Protein AF-A0A645IE42-F1 (afdb_monomer_lite)

Secondary structure (DSSP, 8-state):
--SPPPPSSS-SSHHHHHHHHHTSPPPTT---EEEETTEEEEEEEEETTEEEEEEEEE---S---------------

Structure (mmCIF, N/CA/C/O backbone):
data_AF-A0A645IE42-F1
#
_entry.id   AF-A0A645IE42-F1
#
loop_
_atom_site.group_PDB
_atom_site.id
_atom_site.type_symbol
_atom_site.label_atom_id
_atom_site.label_alt_id
_atom_site.label_comp_id
_atom_site.label_asym_id
_atom_site.label_entity_id
_atom_site.label_seq_id
_atom_site.pdbx_PDB_ins_code
_atom_site.Cartn_x
_atom_site.Cartn_y
_atom_site.Cartn_z
_atom_site.occupancy
_atom_site.B_iso_or_equiv
_atom_site.auth_seq_id
_atom_site.auth_comp_id
_atom_site.auth_asym_id
_atom_site.auth_atom_id
_atom_site.pdbx_PDB_model_num
ATOM 1 N N . MET A 1 1 ? -6.790 -10.245 12.904 1.00 69.50 1 MET A N 1
ATOM 2 C CA . MET A 1 1 ? -7.136 -9.152 11.965 1.00 69.50 1 MET A CA 1
ATOM 3 C C . MET A 1 1 ? -6.674 -7.830 12.559 1.00 69.50 1 MET A C 1
ATOM 5 O O . MET A 1 1 ? -6.637 -7.739 13.778 1.00 69.50 1 MET A O 1
ATOM 9 N N . LEU A 1 2 ? -6.307 -6.849 11.724 1.00 81.50 2 LEU A N 1
ATOM 10 C CA . LEU A 1 2 ? -5.703 -5.567 12.138 1.00 81.50 2 LEU A CA 1
ATOM 11 C C . LEU A 1 2 ? -6.672 -4.599 12.845 1.00 81.50 2 LEU A C 1
ATOM 13 O O . LEU A 1 2 ? -6.223 -3.606 13.397 1.00 81.50 2 LEU A O 1
ATOM 17 N N . GLY A 1 3 ? -7.977 -4.886 12.850 1.00 86.25 3 GLY A N 1
ATOM 18 C CA . GLY A 1 3 ? -8.980 -4.053 13.526 1.00 86.25 3 GLY A CA 1
ATOM 19 C C . GLY A 1 3 ? -9.331 -2.749 12.802 1.00 86.25 3 GLY A C 1
ATOM 20 O O . GLY A 1 3 ? -10.135 -1.992 13.329 1.00 86.25 3 GLY A O 1
ATOM 21 N N . ILE A 1 4 ? -8.769 -2.521 11.614 1.00 89.62 4 ILE A N 1
ATOM 22 C CA . ILE A 1 4 ? -9.035 -1.363 10.751 1.00 89.62 4 ILE A CA 1
ATOM 23 C C . ILE A 1 4 ? -10.050 -1.707 9.661 1.00 89.62 4 ILE A C 1
ATOM 25 O O . ILE A 1 4 ? -10.182 -2.878 9.282 1.00 89.62 4 ILE A O 1
ATOM 29 N N . GLN A 1 5 ? -10.730 -0.689 9.137 1.00 92.31 5 GLN A N 1
ATOM 30 C CA . GLN A 1 5 ? -11.593 -0.821 7.965 1.00 92.31 5 GLN A CA 1
ATOM 31 C C . GLN A 1 5 ? -10.8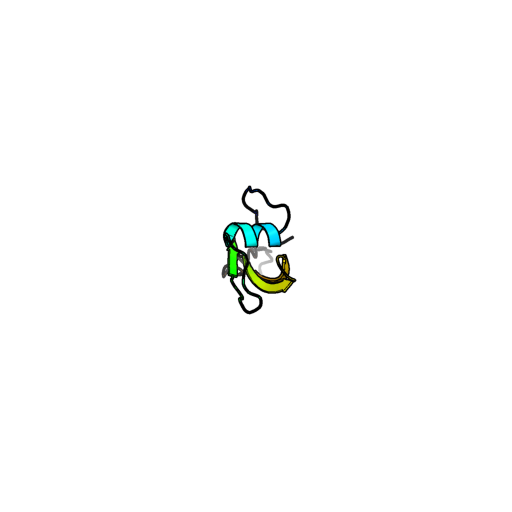78 -0.261 6.738 1.00 92.31 5 GLN A C 1
ATOM 33 O O . GLN A 1 5 ? -10.401 0.872 6.741 1.00 92.31 5 GLN A O 1
ATOM 38 N N . PHE A 1 6 ? -10.801 -1.063 5.678 1.00 93.31 6 PHE A N 1
ATOM 39 C CA . PHE A 1 6 ? -10.310 -0.572 4.396 1.00 93.31 6 PHE A CA 1
ATOM 40 C C . PHE A 1 6 ? -11.430 0.210 3.695 1.00 93.31 6 PHE A C 1
ATOM 42 O O . PHE A 1 6 ? -12.593 -0.192 3.803 1.00 93.31 6 PHE A O 1
ATOM 49 N N . PRO A 1 7 ? -11.112 1.317 3.001 1.00 93.56 7 PRO A N 1
ATOM 50 C CA . PRO A 1 7 ? -12.072 1.995 2.134 1.00 93.56 7 PRO A CA 1
ATOM 51 C C . PRO A 1 7 ? -12.685 1.044 1.091 1.00 93.56 7 PRO A C 1
ATOM 53 O O . PRO A 1 7 ? -12.163 -0.033 0.826 1.00 93.56 7 PRO A O 1
ATOM 56 N N . GLU A 1 8 ? -13.786 1.433 0.456 1.00 93.25 8 GLU A N 1
ATOM 57 C CA . GLU A 1 8 ? -14.229 0.713 -0.744 1.00 93.25 8 GLU A CA 1
ATOM 58 C C . GLU A 1 8 ? -13.308 1.055 -1.925 1.00 93.25 8 GLU A C 1
ATOM 60 O O . GLU A 1 8 ? -12.852 2.194 -2.051 1.00 93.25 8 GLU A O 1
ATOM 65 N N . GLY A 1 9 ? -13.030 0.078 -2.788 1.00 92.00 9 GLY A N 1
ATOM 66 C CA . GLY A 1 9 ? -12.228 0.280 -3.991 1.00 92.00 9 GLY A CA 1
ATOM 67 C C . GLY A 1 9 ? -12.040 -0.994 -4.808 1.00 92.00 9 GLY A C 1
ATOM 68 O O . GLY A 1 9 ? -12.473 -2.077 -4.409 1.00 92.00 9 GLY A O 1
ATOM 69 N N . ASP A 1 10 ? -11.371 -0.854 -5.952 1.00 92.94 10 ASP A N 1
ATOM 70 C CA . ASP A 1 10 ? -11.118 -1.942 -6.904 1.00 92.94 10 ASP A CA 1
ATOM 71 C C . ASP A 1 10 ? -9.880 -2.761 -6.500 1.00 92.94 10 ASP A C 1
ATOM 73 O O . ASP A 1 10 ? -8.906 -2.906 -7.241 1.00 92.94 10 ASP A O 1
ATOM 77 N N . TYR A 1 11 ? -9.899 -3.297 -5.282 1.00 94.81 11 TYR A N 1
ATOM 78 C CA . TYR A 1 11 ? -8.844 -4.153 -4.758 1.00 94.81 11 TYR A CA 1
ATOM 79 C C . TYR A 1 11 ? -9.409 -5.251 -3.861 1.00 94.81 11 TYR A C 1
ATOM 81 O O . TYR A 1 11 ? -10.365 -5.070 -3.118 1.00 94.81 11 TYR A O 1
ATOM 89 N N . G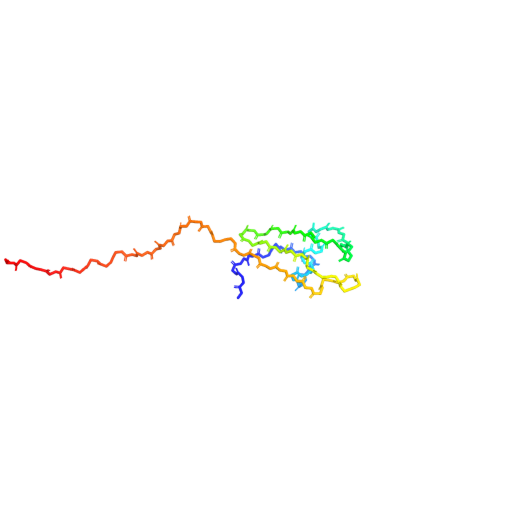LU A 1 12 ? -8.752 -6.406 -3.893 1.00 92.88 12 GLU A N 1
ATOM 90 C CA . GLU A 1 12 ? -9.143 -7.575 -3.093 1.00 92.88 12 GLU A CA 1
ATOM 91 C C . GLU A 1 12 ? -8.099 -7.926 -2.020 1.00 92.88 12 GLU A C 1
ATOM 93 O O . GLU A 1 12 ? -8.307 -8.806 -1.188 1.00 92.88 12 GLU A O 1
ATOM 98 N N . THR A 1 13 ? -6.942 -7.255 -2.038 1.00 94.56 13 THR A N 1
ATOM 99 C CA . THR A 1 13 ? -5.803 -7.550 -1.158 1.00 94.56 13 THR A CA 1
ATOM 100 C C . THR A 1 13 ? -5.194 -6.274 -0.590 1.00 94.56 13 THR A C 1
ATOM 102 O O . THR A 1 13 ? -5.323 -5.200 -1.171 1.00 94.56 13 THR A O 1
ATOM 105 N N . VAL A 1 14 ? -4.447 -6.405 0.511 1.00 94.69 14 VAL A N 1
ATOM 106 C CA . VAL A 1 14 ? -3.685 -5.290 1.102 1.00 94.69 14 VAL A CA 1
ATOM 107 C C . VAL A 1 14 ? -2.649 -4.740 0.117 1.00 94.69 14 VAL A C 1
ATOM 109 O O . VAL A 1 14 ? -2.483 -3.532 0.017 1.00 94.69 14 VAL A O 1
ATOM 112 N N . ALA A 1 15 ? -1.986 -5.610 -0.651 1.00 96.06 15 ALA A N 1
ATOM 113 C CA . ALA A 1 15 ? -1.067 -5.177 -1.701 1.00 96.06 15 ALA A CA 1
ATOM 114 C C . ALA A 1 15 ? -1.793 -4.372 -2.790 1.00 96.06 15 ALA A C 1
ATOM 116 O O . ALA A 1 15 ? -1.287 -3.343 -3.223 1.00 96.06 15 ALA A O 1
ATOM 117 N N . GLY A 1 16 ? -2.992 -4.812 -3.189 1.00 96.38 16 GLY A N 1
ATOM 118 C CA . GLY A 1 16 ? -3.852 -4.081 -4.121 1.00 96.38 16 GLY A CA 1
ATOM 119 C C . GLY A 1 16 ? -4.216 -2.693 -3.599 1.00 96.38 16 GLY A C 1
ATOM 120 O O . GLY A 1 16 ? -4.014 -1.720 -4.313 1.00 96.38 16 GLY A O 1
ATOM 121 N N . TYR A 1 17 ? -4.639 -2.592 -2.337 1.00 97.25 17 TYR A N 1
ATOM 122 C CA . TYR A 1 17 ? -4.909 -1.308 -1.683 1.00 97.25 17 TYR A CA 1
ATOM 123 C C . TYR A 1 17 ? -3.682 -0.385 -1.670 1.00 97.25 17 TYR A C 1
ATOM 125 O O . TYR A 1 17 ? -3.780 0.779 -2.040 1.00 97.25 17 TYR A O 1
ATOM 133 N N . ILE A 1 18 ? -2.509 -0.895 -1.276 1.00 97.62 18 ILE A N 1
ATOM 134 C CA . ILE A 1 18 ? -1.275 -0.095 -1.253 1.00 97.62 18 ILE A CA 1
ATOM 135 C C . ILE A 1 18 ? -0.949 0.417 -2.662 1.00 97.62 18 ILE A C 1
ATOM 137 O O . ILE A 1 18 ? -0.642 1.592 -2.826 1.00 97.62 18 ILE A O 1
ATOM 141 N N . MET A 1 19 ? -1.046 -0.439 -3.682 1.00 96.44 19 MET A N 1
ATOM 142 C CA . MET A 1 19 ? -0.796 -0.057 -5.077 1.00 96.44 19 MET A CA 1
ATOM 143 C C . MET A 1 19 ? -1.801 0.978 -5.592 1.00 96.44 19 MET A C 1
ATOM 145 O O . MET A 1 19 ? -1.400 1.902 -6.298 1.00 96.44 19 MET A O 1
ATOM 149 N N . ASP A 1 20 ? -3.077 0.843 -5.222 1.00 96.62 20 ASP A N 1
ATOM 150 C CA . ASP A 1 20 ? -4.141 1.792 -5.556 1.00 96.62 20 ASP A CA 1
ATOM 151 C C . ASP A 1 20 ? -3.859 3.176 -4.952 1.00 96.62 20 ASP A C 1
ATOM 153 O O . ASP A 1 20 ? -3.803 4.169 -5.675 1.00 96.62 20 ASP A O 1
ATOM 157 N N . VAL A 1 21 ? -3.529 3.234 -3.656 1.00 96.94 21 VAL A N 1
ATOM 158 C CA . VAL A 1 21 ? -3.176 4.491 -2.974 1.00 96.94 21 VAL A CA 1
ATOM 159 C C . VAL A 1 21 ? -1.915 5.130 -3.557 1.00 96.94 21 VAL A C 1
ATOM 161 O O . VAL A 1 21 ? -1.844 6.352 -3.691 1.00 96.94 21 VAL A O 1
ATOM 164 N N . LEU A 1 22 ? -0.905 4.330 -3.908 1.00 96.88 22 LEU A N 1
ATOM 165 C CA . LEU A 1 22 ? 0.319 4.845 -4.525 1.00 96.88 22 LEU A CA 1
ATOM 166 C C . LEU A 1 22 ? 0.090 5.346 -5.958 1.00 96.88 22 LEU A C 1
ATOM 168 O O . LEU A 1 22 ? 0.852 6.193 -6.429 1.00 96.88 22 LEU A O 1
ATOM 172 N N . GLY A 1 23 ? -0.909 4.815 -6.670 1.00 96.50 23 GLY A N 1
ATOM 173 C CA . GLY A 1 23 ? -1.232 5.170 -8.056 1.00 96.50 23 GLY A CA 1
ATOM 174 C C . GLY A 1 23 ? -0.140 4.811 -9.073 1.00 96.50 23 GLY A C 1
ATOM 175 O O . GLY A 1 23 ? -0.181 5.258 -10.221 1.00 96.50 23 GLY A O 1
ATOM 176 N N . ARG A 1 24 ? 0.871 4.038 -8.663 1.00 95.81 24 ARG A N 1
ATOM 177 C CA . ARG A 1 24 ? 2.018 3.626 -9.481 1.00 95.81 24 ARG A CA 1
ATOM 178 C C . ARG A 1 24 ? 2.650 2.355 -8.925 1.00 95.81 24 ARG A C 1
ATOM 180 O O . ARG A 1 24 ? 2.466 2.020 -7.761 1.00 95.81 24 ARG A O 1
ATOM 187 N N . ILE A 1 25 ? 3.464 1.701 -9.747 1.00 96.75 25 ILE A N 1
ATOM 188 C CA . ILE A 1 25 ? 4.307 0.581 -9.316 1.00 96.75 25 ILE A CA 1
ATOM 189 C C . ILE A 1 25 ? 5.608 1.161 -8.730 1.00 96.75 25 ILE A C 1
ATOM 191 O O . ILE A 1 25 ? 6.275 1.927 -9.434 1.00 96.75 25 ILE A O 1
ATOM 195 N N . PRO A 1 26 ? 5.959 0.858 -7.465 1.00 96.69 26 PRO A N 1
ATOM 196 C CA . PRO A 1 26 ? 7.252 1.226 -6.888 1.00 96.69 26 PRO A CA 1
ATOM 197 C C . PRO A 1 26 ? 8.417 0.569 -7.633 1.00 96.69 26 PRO A C 1
ATOM 199 O O . PRO A 1 26 ? 8.266 -0.521 -8.184 1.00 96.69 26 PRO A O 1
ATOM 202 N N . GLY A 1 27 ? 9.582 1.216 -7.632 1.00 96.31 27 GLY A N 1
ATOM 203 C CA . GLY A 1 27 ? 10.828 0.555 -8.035 1.00 96.31 27 GLY A CA 1
ATOM 204 C C . GLY A 1 27 ? 11.261 -0.508 -7.017 1.00 96.31 27 GLY A C 1
ATOM 205 O O . GLY A 1 27 ? 10.840 -0.456 -5.866 1.00 96.31 27 GLY A O 1
ATOM 206 N N . GLU A 1 28 ? 12.125 -1.445 -7.419 1.00 94.12 28 GLU A N 1
ATOM 207 C CA . GLU A 1 28 ? 12.614 -2.528 -6.538 1.00 94.12 28 GLU A CA 1
ATOM 208 C C . GLU A 1 28 ? 13.330 -2.009 -5.280 1.00 94.12 28 GLU A C 1
ATOM 210 O O . GLU A 1 28 ? 13.179 -2.575 -4.202 1.00 94.12 28 GLU A O 1
ATOM 215 N N . GLU A 1 29 ? 14.041 -0.887 -5.410 1.00 95.88 29 GLU A N 1
ATOM 216 C CA . GLU A 1 29 ? 14.778 -0.221 -4.325 1.00 95.88 29 GLU A CA 1
ATOM 217 C C . GLU A 1 29 ? 13.942 0.854 -3.599 1.00 95.88 29 GLU A C 1
ATOM 219 O O . GLU A 1 29 ? 14.447 1.586 -2.744 1.00 95.88 29 GLU A O 1
ATOM 224 N N . GLU A 1 30 ? 12.668 1.025 -3.967 1.00 97.12 30 GLU A N 1
ATOM 225 C CA . GLU A 1 30 ? 11.783 1.981 -3.310 1.00 97.12 30 GLU A CA 1
ATOM 226 C C . GLU A 1 30 ? 11.007 1.322 -2.169 1.00 97.12 30 GLU A C 1
ATOM 228 O O . GLU A 1 30 ? 10.368 0.284 -2.335 1.00 97.12 30 GLU A O 1
ATOM 233 N N . HIS A 1 31 ? 10.967 2.005 -1.024 1.00 98.06 31 HIS A N 1
ATOM 234 C CA . HIS A 1 31 ? 10.227 1.564 0.159 1.00 98.06 31 HIS A CA 1
ATOM 235 C C . HIS A 1 31 ? 9.143 2.573 0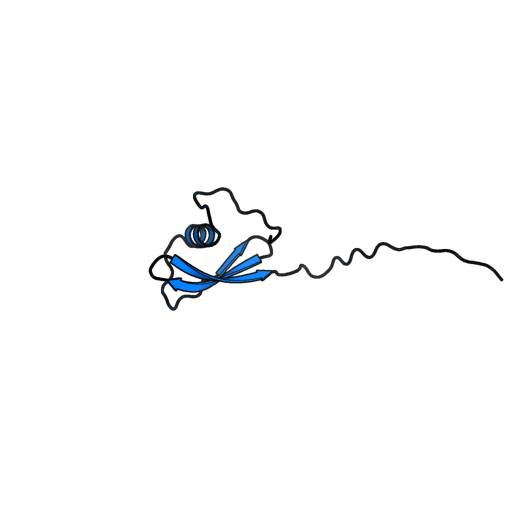.561 1.00 98.06 31 HIS A C 1
ATOM 237 O O . HIS A 1 31 ? 9.218 3.165 1.643 1.00 98.06 31 HIS A O 1
ATOM 243 N N . PRO A 1 32 ? 8.154 2.853 -0.310 1.00 98.31 32 PRO A N 1
ATOM 244 C CA . PRO A 1 32 ? 7.083 3.772 0.032 1.00 98.31 32 PRO A CA 1
ATOM 245 C C . PRO A 1 32 ? 6.235 3.215 1.177 1.00 98.31 32 PRO A C 1
ATOM 247 O O . PRO A 1 32 ? 6.075 1.999 1.334 1.00 98.31 32 PRO A O 1
ATOM 250 N N . SER A 1 33 ? 5.650 4.129 1.946 1.00 98.19 33 SER A N 1
ATOM 251 C CA . SER A 1 33 ? 4.713 3.801 3.010 1.00 98.19 33 SER A CA 1
ATOM 252 C C . SER A 1 33 ? 3.365 4.486 2.813 1.00 98.19 33 SER A C 1
ATOM 254 O O . SER A 1 33 ? 3.264 5.580 2.257 1.00 98.19 33 SER A O 1
ATOM 256 N N . VAL A 1 34 ? 2.318 3.807 3.268 1.00 97.38 34 VAL A N 1
ATOM 257 C CA . VAL A 1 34 ? 0.933 4.277 3.273 1.00 97.38 34 VAL A CA 1
ATOM 258 C C . VAL A 1 34 ? 0.385 4.084 4.678 1.00 97.38 34 VAL A C 1
ATOM 260 O O . VAL A 1 34 ? 0.497 3.000 5.247 1.00 97.38 34 VAL A O 1
ATOM 263 N N . THR A 1 35 ? -0.231 5.120 5.239 1.00 96.38 35 THR A N 1
ATOM 264 C CA . THR A 1 35 ? -0.876 5.046 6.555 1.00 96.38 35 THR A CA 1
ATOM 265 C C . THR A 1 35 ? -2.391 5.005 6.393 1.00 96.38 35 THR A C 1
ATOM 267 O O . THR A 1 35 ? -2.970 5.841 5.702 1.00 96.38 35 THR A O 1
ATOM 270 N N . LEU A 1 36 ? -3.027 4.038 7.053 1.00 95.44 36 LEU A N 1
ATOM 271 C CA . LEU A 1 36 ? -4.474 3.915 7.193 1.00 95.44 36 LEU A CA 1
ATOM 272 C C . LEU A 1 36 ? -4.808 3.840 8.683 1.00 95.44 36 LEU A C 1
ATOM 274 O O . LEU A 1 36 ? -4.364 2.929 9.381 1.00 95.44 36 LEU A O 1
ATOM 278 N N . GLU A 1 37 ? -5.590 4.806 9.163 1.00 93.44 37 GLU A N 1
ATOM 279 C CA . GLU A 1 37 ? -5.895 4.974 10.587 1.00 93.44 37 GLU A CA 1
ATOM 280 C C . GLU A 1 37 ? -4.611 4.998 11.441 1.00 93.44 37 GLU A C 1
ATOM 282 O O . GLU A 1 37 ? -3.777 5.892 11.297 1.00 93.44 37 GLU A O 1
ATOM 287 N N . ASN A 1 38 ? -4.438 4.021 12.331 1.00 93.81 38 ASN A N 1
ATOM 288 C CA . ASN A 1 38 ? -3.287 3.879 13.212 1.00 93.81 38 ASN A CA 1
ATOM 289 C C . ASN A 1 38 ? -2.280 2.824 12.719 1.00 93.81 38 ASN A C 1
ATOM 291 O O . ASN A 1 38 ? -1.439 2.367 13.497 1.00 93.81 38 ASN A O 1
ATOM 295 N N . VAL A 1 39 ? -2.380 2.411 11.453 1.00 95.25 39 VAL A N 1
ATOM 296 C CA . VAL A 1 39 ? -1.551 1.366 10.853 1.00 95.25 39 VAL A CA 1
ATOM 297 C C . VAL A 1 39 ? -0.773 1.921 9.666 1.00 95.25 39 VAL A C 1
ATOM 299 O O . VAL A 1 39 ? -1.352 2.445 8.716 1.00 95.25 39 VAL A O 1
ATOM 302 N N . THR A 1 40 ? 0.547 1.772 9.695 1.00 97.19 40 THR A N 1
ATOM 303 C CA . THR A 1 40 ? 1.430 2.117 8.577 1.00 97.19 40 THR A CA 1
ATOM 304 C C . THR A 1 40 ? 1.882 0.849 7.872 1.00 97.19 40 THR A C 1
ATOM 306 O O . THR A 1 40 ? 2.396 -0.074 8.503 1.00 97.19 40 THR A O 1
ATOM 309 N N . PHE A 1 41 ? 1.695 0.817 6.558 1.00 97.88 41 PHE A N 1
ATOM 310 C CA . PHE A 1 41 ? 2.149 -0.233 5.660 1.00 97.88 41 PHE A CA 1
ATOM 311 C C . PHE A 1 41 ? 3.358 0.276 4.888 1.00 97.88 41 PHE A C 1
ATOM 313 O O . 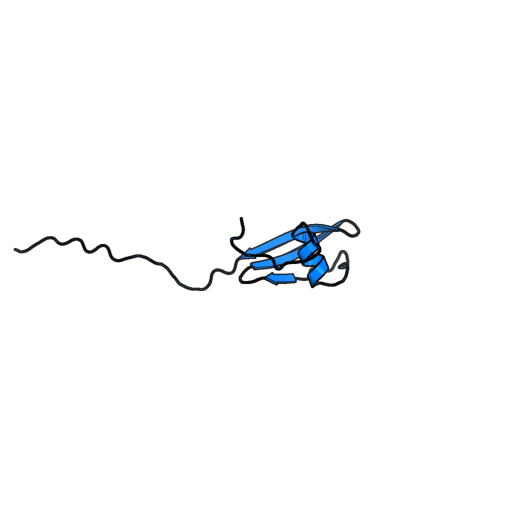PHE A 1 41 ? 3.246 1.278 4.189 1.00 97.88 41 PHE A O 1
ATOM 320 N N . THR A 1 42 ? 4.485 -0.420 4.970 1.00 98.38 42 THR A N 1
ATOM 321 C CA . THR A 1 42 ? 5.701 -0.090 4.218 1.00 98.38 42 THR A CA 1
ATOM 322 C C . THR A 1 42 ? 6.022 -1.226 3.262 1.00 98.38 42 THR A C 1
ATOM 324 O O . THR A 1 42 ? 6.109 -2.385 3.677 1.00 98.38 42 THR A O 1
ATOM 327 N N . VAL A 1 43 ? 6.193 -0.908 1.979 1.00 98.38 43 VAL A N 1
ATOM 328 C CA . VAL A 1 43 ? 6.639 -1.883 0.979 1.00 98.38 43 VAL A CA 1
ATOM 329 C C . VAL A 1 43 ? 8.101 -2.213 1.252 1.00 98.38 43 VAL A C 1
ATOM 331 O O . VAL A 1 43 ? 8.964 -1.342 1.210 1.00 98.38 43 VAL A O 1
ATOM 334 N N . MET A 1 44 ? 8.378 -3.479 1.549 1.00 98.31 44 MET A N 1
ATOM 335 C CA . MET A 1 44 ? 9.736 -3.943 1.840 1.00 98.31 44 MET A CA 1
ATOM 336 C C . MET A 1 44 ? 10.379 -4.625 0.643 1.00 98.31 44 MET A C 1
ATOM 338 O O . MET A 1 44 ? 11.600 -4.680 0.571 1.00 98.31 44 MET A O 1
ATOM 342 N N . GLU A 1 45 ? 9.567 -5.195 -0.246 1.00 97.81 45 GLU A N 1
ATOM 343 C CA . GLU A 1 45 ? 10.048 -5.993 -1.367 1.00 97.81 45 GLU A CA 1
ATOM 344 C C . GLU A 1 45 ? 9.017 -6.019 -2.492 1.00 97.81 45 GLU A C 1
ATOM 346 O O . GLU A 1 45 ? 7.823 -6.253 -2.256 1.00 97.81 45 GLU A O 1
ATOM 351 N N . MET A 1 46 ? 9.506 -5.799 -3.708 1.00 97.50 46 MET A N 1
ATOM 352 C CA . MET A 1 46 ? 8.764 -5.944 -4.952 1.00 97.50 46 MET A CA 1
ATOM 353 C C . MET A 1 4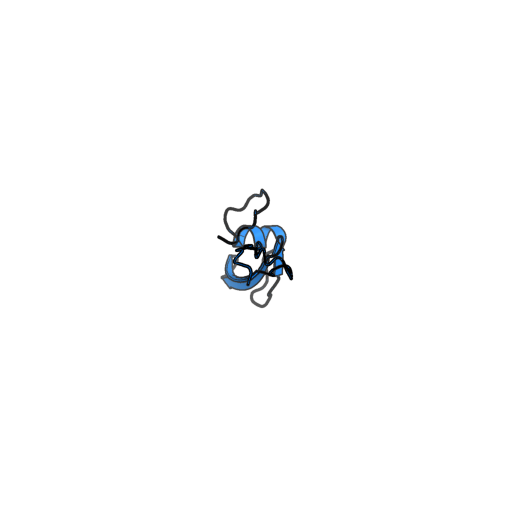6 ? 9.187 -7.243 -5.648 1.00 97.50 46 MET A C 1
ATOM 355 O O . MET A 1 46 ? 10.368 -7.554 -5.727 1.00 97.50 46 MET A O 1
ATOM 359 N N . GLU A 1 47 ? 8.214 -7.975 -6.180 1.00 96.00 47 GLU A N 1
ATOM 360 C CA . GLU A 1 47 ? 8.390 -9.121 -7.071 1.00 96.00 47 GLU A CA 1
ATOM 361 C C . GLU A 1 47 ? 7.796 -8.745 -8.437 1.00 96.00 47 GLU A C 1
ATOM 363 O O . GLU A 1 47 ? 6.573 -8.763 -8.632 1.00 96.00 47 GLU A O 1
ATOM 368 N N . ASP A 1 48 ? 8.652 -8.332 -9.373 1.00 93.31 48 ASP A N 1
ATOM 369 C CA . ASP A 1 48 ? 8.285 -7.728 -10.659 1.00 93.31 48 ASP A CA 1
ATOM 370 C C . ASP A 1 48 ? 7.330 -6.524 -10.506 1.00 93.31 48 ASP A C 1
ATOM 372 O O . ASP A 1 48 ? 7.728 -5.380 -10.303 1.00 93.31 48 ASP A O 1
ATOM 376 N N . ARG A 1 49 ? 6.024 -6.774 -10.636 1.00 94.25 49 ARG A N 1
ATOM 377 C CA . ARG A 1 49 ? 4.946 -5.773 -10.581 1.00 94.25 49 ARG A CA 1
ATOM 378 C C . ARG A 1 49 ? 4.038 -5.965 -9.369 1.00 94.25 49 ARG A C 1
ATOM 380 O O . ARG A 1 49 ? 2.955 -5.383 -9.322 1.00 94.25 49 ARG A O 1
ATOM 387 N N . ARG A 1 50 ? 4.426 -6.827 -8.431 1.00 95.50 50 ARG A N 1
ATOM 388 C CA . ARG A 1 50 ? 3.651 -7.194 -7.244 1.00 95.50 50 ARG A CA 1
ATOM 389 C C . ARG A 1 50 ? 4.449 -6.873 -5.996 1.00 95.50 50 ARG A C 1
ATOM 391 O O . ARG A 1 50 ? 5.669 -6.908 -6.009 1.00 95.50 50 ARG A O 1
ATOM 398 N N . ILE A 1 51 ? 3.751 -6.578 -4.910 1.00 97.56 51 ILE A N 1
ATOM 399 C CA . ILE A 1 51 ? 4.396 -6.450 -3.607 1.00 97.56 51 ILE A CA 1
ATOM 400 C C . ILE A 1 51 ? 4.582 -7.862 -3.048 1.00 97.56 51 ILE A C 1
ATOM 402 O O . ILE A 1 51 ? 3.590 -8.556 -2.821 1.00 97.56 51 ILE A O 1
ATOM 406 N N . GLY A 1 52 ? 5.832 -8.275 -2.834 1.00 97.00 52 GLY A N 1
ATOM 407 C CA . GLY A 1 52 ? 6.170 -9.561 -2.217 1.00 97.00 52 GLY A CA 1
ATOM 408 C C . GLY A 1 52 ? 6.091 -9.499 -0.693 1.00 97.00 52 GLY A C 1
ATOM 409 O O . GLY A 1 52 ? 5.585 -10.416 -0.042 1.00 97.00 52 GLY A O 1
ATOM 410 N N . ARG A 1 53 ? 6.517 -8.373 -0.099 1.00 97.75 53 ARG A N 1
ATOM 411 C CA . ARG A 1 53 ? 6.543 -8.206 1.360 1.00 97.75 53 ARG A CA 1
ATOM 412 C C . ARG A 1 53 ? 6.161 -6.805 1.816 1.00 97.75 53 ARG A C 1
ATOM 414 O O . ARG A 1 53 ? 6.646 -5.800 1.302 1.00 97.75 53 ARG A O 1
ATOM 421 N N . VAL A 1 54 ? 5.334 -6.762 2.859 1.00 97.75 54 VAL A N 1
ATOM 422 C CA . VAL A 1 54 ? 4.891 -5.537 3.533 1.00 97.75 54 VAL A CA 1
ATOM 423 C C . VAL A 1 54 ? 5.260 -5.613 5.009 1.00 97.75 54 VAL A C 1
ATOM 425 O O . VAL A 1 54 ? 4.995 -6.620 5.667 1.00 97.75 54 VAL A O 1
ATOM 428 N N . HIS A 1 55 ? 5.848 -4.543 5.534 1.00 97.75 55 HIS A N 1
ATOM 429 C CA . HIS A 1 55 ? 5.986 -4.323 6.968 1.00 97.75 55 HIS A CA 1
ATOM 430 C C . HIS A 1 55 ? 4.784 -3.529 7.477 1.00 97.75 55 HIS A C 1
ATOM 432 O O . HIS A 1 55 ? 4.357 -2.574 6.831 1.00 97.75 55 HIS A O 1
ATOM 438 N N . VAL A 1 56 ? 4.230 -3.934 8.619 1.00 96.31 56 VAL A N 1
ATOM 439 C CA . VAL A 1 56 ? 3.026 -3.326 9.192 1.00 96.31 56 VAL A CA 1
ATOM 440 C C . VAL A 1 56 ? 3.329 -2.853 10.604 1.00 96.31 56 VAL A C 1
ATOM 442 O O . VAL A 1 56 ? 3.657 -3.661 11.472 1.00 96.31 56 VAL A O 1
ATOM 445 N N . GLU A 1 57 ? 3.169 -1.557 10.845 1.00 95.56 57 GLU A N 1
ATOM 446 C CA . GLU A 1 57 ? 3.353 -0.940 12.157 1.00 95.56 57 GLU A CA 1
ATOM 447 C C . GLU A 1 57 ? 2.024 -0.426 12.690 1.00 95.56 57 GLU A C 1
ATOM 449 O O . GLU A 1 57 ? 1.377 0.408 12.063 1.00 95.56 57 GLU A O 1
ATOM 454 N N . ILE A 1 58 ? 1.624 -0.915 13.864 1.00 93.62 58 ILE A N 1
ATOM 455 C CA . ILE A 1 58 ? 0.413 -0.469 14.555 1.00 93.62 58 ILE A CA 1
ATOM 456 C C . ILE A 1 58 ? 0.828 0.516 15.642 1.00 93.62 58 ILE A C 1
ATOM 458 O O . ILE A 1 58 ? 1.377 0.125 16.677 1.00 93.62 58 ILE A O 1
ATOM 462 N N . VAL A 1 59 ? 0.525 1.791 15.437 1.00 87.44 59 VAL A N 1
ATOM 463 C CA . VAL A 1 59 ? 0.695 2.815 16.463 1.00 87.44 59 VAL A CA 1
ATOM 464 C C . VAL A 1 59 ? -0.465 2.667 17.439 1.00 87.44 59 VAL A C 1
ATOM 466 O O . VAL A 1 59 ? -1.626 2.888 17.095 1.00 87.44 59 VAL A O 1
ATOM 469 N N . ARG A 1 60 ? -0.182 2.252 18.676 1.00 78.38 60 ARG A N 1
ATOM 470 C CA . ARG A 1 60 ? -1.198 2.336 19.729 1.00 78.38 60 ARG A CA 1
ATOM 471 C C . ARG A 1 60 ? -1.312 3.802 20.143 1.00 78.38 60 ARG A C 1
ATOM 473 O O . ARG A 1 60 ? -0.280 4.392 20.468 1.00 78.38 60 ARG A O 1
ATOM 480 N N . PRO A 1 61 ? -2.516 4.396 20.159 1.00 66.44 61 PRO A N 1
ATOM 481 C CA . PRO A 1 61 ? -2.680 5.704 20.769 1.00 66.44 61 PRO A CA 1
ATOM 482 C C . PRO A 1 61 ? -2.225 5.608 22.228 1.00 66.44 61 PRO A C 1
ATOM 484 O O . PRO A 1 61 ? -2.551 4.648 22.933 1.00 66.44 61 PRO A O 1
ATOM 487 N N . ALA A 1 62 ? -1.411 6.567 22.663 1.00 62.41 62 ALA A N 1
ATOM 488 C CA . ALA A 1 62 ? -0.929 6.617 24.032 1.00 62.41 62 ALA A CA 1
ATOM 489 C C . ALA A 1 62 ? -2.125 6.807 24.983 1.00 62.41 62 ALA A C 1
ATOM 491 O O . ALA A 1 62 ? -2.667 7.902 25.094 1.00 62.41 62 ALA A O 1
ATOM 492 N N . GLY A 1 63 ? -2.531 5.726 25.654 1.00 60.56 63 GLY A N 1
ATOM 493 C CA . GLY A 1 63 ? -3.436 5.750 26.802 1.00 60.56 63 GLY A CA 1
ATOM 494 C C . GLY A 1 63 ? -4.921 5.559 26.490 1.00 60.56 63 GLY A C 1
ATOM 495 O O . GLY A 1 63 ? -5.646 6.510 26.230 1.00 60.56 63 GLY A O 1
ATOM 496 N N . THR A 1 64 ? -5.410 4.333 26.678 1.00 45.06 64 THR A N 1
ATOM 497 C CA . THR A 1 64 ? -6.641 4.091 27.452 1.00 45.06 64 THR A CA 1
ATOM 498 C C . THR A 1 64 ? -6.525 2.707 28.090 1.00 45.06 64 THR A C 1
ATOM 500 O O . THR A 1 64 ? -7.055 1.714 27.599 1.00 45.06 64 THR A O 1
ATOM 503 N N . GLU A 1 65 ? -5.783 2.629 29.192 1.00 54.69 65 GLU A N 1
ATOM 504 C CA . GLU A 1 65 ? -5.974 1.559 30.166 1.00 54.69 65 GLU A CA 1
ATOM 505 C C . GLU A 1 65 ? -7.351 1.774 30.805 1.00 54.69 65 GLU A C 1
ATOM 507 O O . GLU A 1 65 ? -7.522 2.592 31.706 1.00 54.69 65 GLU A O 1
ATOM 512 N N . SER A 1 66 ? -8.370 1.074 30.305 1.00 54.56 66 SER A N 1
ATOM 513 C CA . SER A 1 66 ? -9.649 0.946 31.004 1.00 54.56 66 SER A CA 1
ATOM 514 C C . SER A 1 66 ? -9.499 -0.130 32.085 1.00 54.56 66 SER A C 1
ATOM 516 O O . SER A 1 66 ? -9.917 -1.272 31.924 1.00 54.56 66 SER A O 1
ATOM 518 N N . GLY A 1 67 ? -8.818 0.228 33.175 1.00 48.81 67 GLY A N 1
ATOM 519 C CA . GLY A 1 67 ? -8.858 -0.497 34.442 1.00 48.81 67 GLY A CA 1
ATOM 520 C C . GLY A 1 67 ? -9.998 0.064 35.281 1.00 48.81 67 GLY A C 1
ATOM 521 O O . GLY A 1 67 ? -9.817 1.027 36.023 1.00 48.81 67 GLY A O 1
ATOM 522 N N . VAL A 1 68 ? -11.195 -0.491 35.104 1.00 52.06 68 VAL A N 1
ATOM 523 C CA . VAL A 1 68 ? -12.376 -0.151 35.900 1.00 52.06 68 VAL A CA 1
ATOM 524 C C . VAL A 1 68 ? -12.093 -0.484 37.365 1.00 52.06 68 VAL A C 1
ATOM 526 O O . VAL A 1 68 ? -11.638 -1.578 37.688 1.00 52.06 68 VAL A O 1
ATOM 529 N N . ALA A 1 69 ? -12.354 0.488 38.237 1.00 53.66 69 ALA A N 1
ATOM 530 C CA . ALA A 1 69 ? -12.293 0.352 39.680 1.00 53.66 69 ALA A CA 1
ATOM 531 C C . ALA A 1 69 ? -13.170 -0.811 40.165 1.00 53.66 69 ALA A C 1
ATOM 533 O O . ALA A 1 69 ? -14.396 -0.724 40.082 1.00 53.66 69 ALA A O 1
ATOM 534 N N . ASP A 1 70 ? -12.555 -1.842 40.746 1.00 50.41 70 ASP A N 1
ATOM 535 C CA . ASP A 1 70 ? -13.262 -2.737 41.655 1.00 50.41 70 ASP A CA 1
ATOM 536 C C . ASP A 1 70 ? -13.118 -2.183 43.075 1.00 50.41 70 ASP A C 1
ATOM 538 O O . ASP A 1 70 ? -12.068 -2.247 43.719 1.00 50.41 70 ASP A O 1
ATOM 542 N N . LYS A 1 71 ? -14.183 -1.517 43.527 1.00 48.66 71 LYS A N 1
ATOM 543 C CA . LYS A 1 71 ? -14.395 -1.239 44.942 1.00 48.66 71 LYS A CA 1
ATOM 544 C C . LYS A 1 71 ? -14.771 -2.558 45.607 1.00 48.66 71 LYS A C 1
ATOM 546 O O . LYS A 1 71 ? -15.926 -2.963 45.492 1.00 48.66 71 LYS A O 1
ATOM 551 N N . GLN A 1 72 ? -13.888 -3.108 46.434 1.00 52.59 72 GLN A N 1
ATOM 552 C CA . GLN A 1 72 ? -14.310 -4.032 47.479 1.00 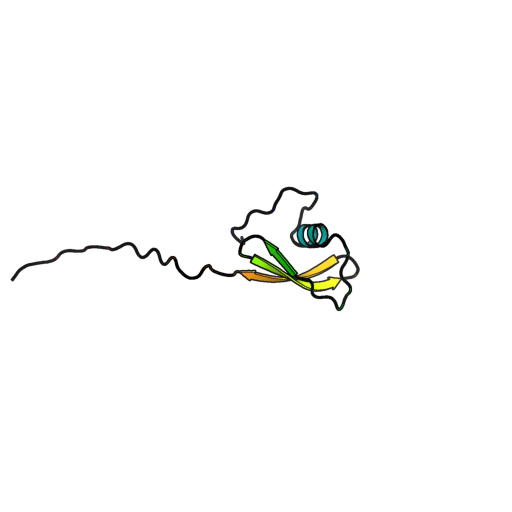52.59 72 GLN A CA 1
ATOM 553 C C . GLN A 1 72 ? -14.015 -3.456 48.866 1.00 52.59 72 GLN A C 1
ATOM 555 O O . GLN A 1 72 ? -12.888 -3.137 49.233 1.00 52.59 72 GLN A O 1
ATOM 560 N N . ARG A 1 73 ? -15.120 -3.241 49.584 1.00 50.22 73 ARG A N 1
ATOM 561 C CA . ARG A 1 73 ? -15.230 -2.912 51.004 1.00 50.22 73 ARG A CA 1
ATOM 562 C C . ARG A 1 73 ? -14.723 -4.082 51.847 1.00 50.22 73 ARG A C 1
ATOM 564 O O . ARG A 1 73 ? -15.157 -5.192 51.573 1.00 50.22 73 ARG A O 1
ATOM 571 N N . GLU A 1 74 ? -13.984 -3.796 52.915 1.00 49.59 74 GLU A N 1
ATOM 572 C CA . GLU A 1 74 ? -14.114 -4.386 54.265 1.00 49.59 74 GLU A CA 1
ATOM 573 C C . GLU A 1 74 ? -13.078 -3.683 55.170 1.00 49.59 74 GLU A C 1
ATOM 575 O O . GLU A 1 74 ? -11.964 -3.458 54.715 1.00 49.59 74 GLU A O 1
ATOM 580 N N . LYS A 1 75 ? -13.276 -3.296 56.430 1.00 49.31 75 LYS A N 1
ATOM 581 C CA . LYS A 1 75 ? -14.403 -3.052 57.340 1.00 49.31 75 LYS A CA 1
ATOM 582 C C . LYS A 1 75 ? -13.746 -2.511 58.624 1.00 49.31 75 LYS A C 1
ATOM 584 O O . LYS A 1 75 ? -12.570 -2.761 58.867 1.00 49.31 75 LYS A O 1
ATOM 589 N N . ASP A 1 76 ? -14.516 -1.748 59.378 1.00 46.97 76 ASP A N 1
ATOM 590 C CA . ASP A 1 76 ? -14.253 -1.252 60.730 1.00 46.97 76 ASP A CA 1
ATOM 591 C C . ASP A 1 76 ? -13.531 -2.257 61.656 1.00 46.97 76 ASP A C 1
ATOM 593 O O . ASP A 1 76 ? -13.970 -3.405 61.733 1.00 46.97 76 ASP A O 1
ATOM 597 N N . GLU A 1 77 ? -12.475 -1.818 62.359 1.00 45.12 77 GLU A N 1
ATOM 598 C CA . GLU A 1 77 ? -12.354 -1.784 63.841 1.00 45.12 77 GLU A CA 1
ATOM 599 C C . GLU A 1 77 ? -11.045 -1.119 64.307 1.00 45.12 77 GLU A C 1
ATOM 601 O O . GLU A 1 77 ? -9.973 -1.416 63.729 1.00 45.12 77 GLU A O 1
#

Organism: NCBI:txid1076179

Radius of gyration: 20.74 Å; chains: 1; bounding box: 30×16×74 Å

pLDDT: mean 85.27, std 18.23, range [45.06, 98.38]

Sequence (77 aa):
MLGIQFPEGDYETVAGYIMDVLGRIPGEEEHPSVTLENVTFTVMEMEDRRIGRVHVEIVRPAGTESGVADKQREKDE

InterPro domains:
  IPR005170 Transporter-associated domain [PF03471] (1-59)
  IPR005170 Transporter-associated domain [SM01091] (1-60)
  IPR016169 FAD-binding, type PCMH, subdomain 2 [G3DSA:3.30.465.10] (1-60)
  IPR036318 FAD-binding, type PCMH-like superfamily [SSF56176] (2-65)

Foldseek 3Di:
DLPADDDDDDDDDPQRSVCVVVVDQDDQPDWDWDDDDQKIWTQPGDDPRTRPDIDIDGHDPPDDPPPDDDDDDDDDD